Protein AF-A0A1G1E0K8-F1 (afdb_monomer)

pLDDT: mean 92.94, std 9.47, range [33.28, 98.5]

Secondary structure (DSSP, 8-state):
--HHHHHHHHHHHHHHHHHHHHHHHHHHHHHHHHHS--SSS-HHHHHHHHHHHHHHHTT-SB-TTS-BSS-HHHHHHHHHHHHHS-GGGHHHHHHHHHHHHH---

Foldseek 3Di:
DDPVVVVVVVVVVVVVVLVVVLLVVLLCLLLCLLAVVPDPDCSLVVSLVVSCVSCVVSVQQAAPVRHGLD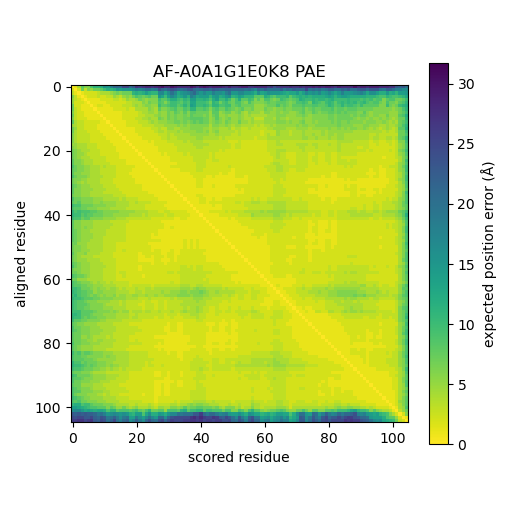DPVRSSVLSVCSNPDDPVCSVVSSVVSSCSSVPHD

Mean predicted aligned error: 4.07 Å

Sequence (105 aa):
MGRTLKNILLLRQAAERRIERIIVEMRHLLYFIIKDHPFADGNKRIGSFLFIYFLDKNNYLYKESGEKKINDNALTALALLIAVSDPKEKDKLIKIITNLLSVSA

Solvent-accessible surface area (backbone atoms only — not comparable to full-atom values): 5902 Å² total; per-residue (Å²): 132,58,73,66,62,53,51,52,52,51,52,52,52,52,49,53,55,50,52,54,49,52,53,58,51,44,33,48,49,34,47,45,33,32,57,68,46,84,44,101,66,56,24,52,60,53,19,54,48,51,39,53,51,52,28,49,78,63,74,57,35,50,44,97,88,67,45,61,52,66,52,73,67,59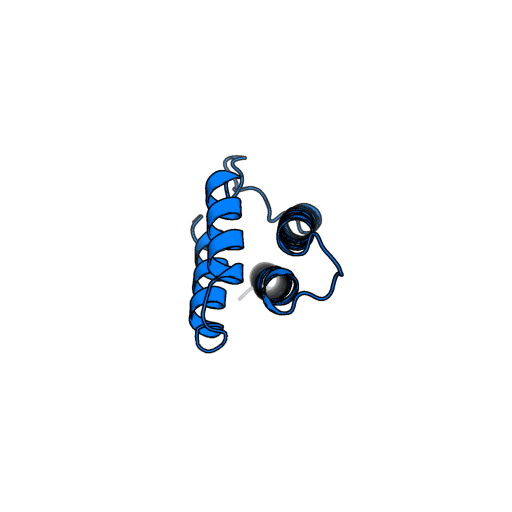,52,52,52,49,44,52,49,52,54,72,50,62,77,89,45,45,68,61,50,43,48,51,52,44,48,52,68,61,71,77,126

Structure (mmCIF, N/CA/C/O backbone):
data_AF-A0A1G1E0K8-F1
#
_entry.id   AF-A0A1G1E0K8-F1
#
loop_
_atom_site.group_PDB
_atom_site.id
_atom_site.type_symbol
_atom_site.label_atom_id
_atom_site.label_alt_id
_atom_site.label_comp_id
_atom_site.label_asym_id
_atom_site.label_entity_id
_atom_site.label_seq_id
_atom_site.pdbx_PDB_ins_code
_atom_site.Cartn_x
_atom_site.Cartn_y
_atom_site.Cartn_z
_atom_site.occupancy
_atom_site.B_iso_or_equiv
_atom_site.auth_seq_id
_atom_site.auth_comp_id
_atom_site.auth_asym_id
_atom_site.auth_atom_id
_atom_site.pdbx_PDB_model_num
ATOM 1 N N . MET A 1 1 ? -5.603 2.794 39.679 1.00 66.56 1 MET A N 1
ATOM 2 C CA . MET A 1 1 ? -6.230 2.745 38.336 1.00 66.56 1 MET A CA 1
ATOM 3 C C . MET A 1 1 ? -7.176 1.545 38.299 1.00 66.56 1 MET A C 1
ATOM 5 O O . MET A 1 1 ? -6.718 0.439 38.556 1.00 66.56 1 MET A O 1
ATOM 9 N N . GLY A 1 2 ? -8.487 1.741 38.115 1.00 87.00 2 GLY A N 1
ATOM 10 C CA . GLY A 1 2 ? -9.471 0.644 38.175 1.00 87.00 2 GLY A CA 1
ATOM 11 C C . GLY A 1 2 ? -9.298 -0.389 37.050 1.00 87.00 2 GLY A C 1
ATOM 12 O O . GLY A 1 2 ? -8.780 -0.053 35.984 1.00 87.00 2 GLY A O 1
ATOM 13 N N . ARG A 1 3 ? -9.751 -1.638 37.264 1.00 86.31 3 ARG A N 1
ATOM 14 C CA . ARG A 1 3 ? -9.661 -2.735 36.268 1.00 86.31 3 ARG A CA 1
ATOM 15 C C . ARG A 1 3 ? -10.248 -2.339 34.902 1.00 86.31 3 ARG A C 1
ATOM 17 O O . ARG A 1 3 ? -9.661 -2.660 33.876 1.00 86.31 3 ARG A O 1
ATOM 24 N N . THR A 1 4 ? -11.335 -1.567 34.888 1.00 90.38 4 THR A N 1
ATOM 25 C CA . THR A 1 4 ? -11.994 -1.072 33.667 1.00 90.38 4 THR A CA 1
ATOM 26 C C . THR A 1 4 ? -11.097 -0.157 32.829 1.00 90.38 4 THR A C 1
ATOM 28 O O . THR A 1 4 ? -10.963 -0.370 31.628 1.00 90.38 4 THR A O 1
ATOM 31 N N . LEU A 1 5 ? -10.414 0.812 33.452 1.00 91.62 5 LEU A N 1
ATOM 32 C CA . LEU A 1 5 ? -9.494 1.719 32.747 1.00 91.62 5 LEU A CA 1
ATOM 33 C C . LEU A 1 5 ? -8.304 0.962 32.146 1.00 91.62 5 LEU A C 1
ATOM 35 O O . LEU A 1 5 ? -7.876 1.261 31.033 1.00 91.62 5 LEU A O 1
ATOM 39 N N . LYS A 1 6 ? -7.800 -0.057 32.856 1.00 91.12 6 LYS A N 1
ATOM 40 C CA . LYS A 1 6 ? -6.718 -0.916 32.358 1.00 91.12 6 LYS A CA 1
ATOM 41 C C . LYS A 1 6 ? -7.156 -1.717 31.125 1.00 91.12 6 LYS A C 1
ATOM 43 O O . LYS A 1 6 ? -6.395 -1.797 30.165 1.00 91.12 6 LYS A O 1
ATOM 48 N N . ASN A 1 7 ? -8.380 -2.250 31.122 1.00 91.94 7 ASN A N 1
ATOM 49 C CA . ASN A 1 7 ? -8.930 -2.993 29.983 1.00 91.94 7 ASN A CA 1
ATOM 50 C C . ASN A 1 7 ? -9.129 -2.103 28.748 1.00 91.94 7 ASN A C 1
ATOM 52 O O . ASN A 1 7 ? -8.753 -2.501 27.649 1.00 91.94 7 ASN A O 1
ATOM 56 N N . ILE A 1 8 ? -9.650 -0.885 28.927 1.00 92.94 8 ILE A N 1
ATOM 57 C CA . ILE A 1 8 ? -9.821 0.081 27.829 1.00 92.94 8 ILE A CA 1
ATOM 58 C C . ILE A 1 8 ? -8.464 0.449 27.212 1.00 92.94 8 ILE A C 1
ATOM 60 O O . ILE A 1 8 ? -8.316 0.434 25.991 1.00 92.94 8 ILE A O 1
ATOM 64 N N . LEU A 1 9 ? -7.449 0.712 28.043 1.00 92.94 9 LEU A N 1
ATOM 65 C CA . LEU A 1 9 ? -6.100 1.028 27.566 1.00 92.94 9 LEU A CA 1
ATOM 66 C C . LEU A 1 9 ? -5.471 -0.140 26.787 1.00 92.94 9 LEU A C 1
ATOM 68 O O . LEU A 1 9 ? -4.874 0.072 25.734 1.00 92.94 9 LEU A O 1
ATOM 72 N N . LEU A 1 10 ? -5.627 -1.372 27.281 1.00 93.25 10 LEU A N 1
ATOM 73 C CA . LEU A 1 10 ? -5.136 -2.582 26.615 1.00 93.25 10 LEU A CA 1
ATOM 74 C C . LEU A 1 10 ? -5.780 -2.790 25.240 1.00 93.25 10 LEU A C 1
ATOM 76 O O . LEU A 1 10 ? -5.070 -3.085 24.278 1.00 93.25 10 LEU A O 1
ATOM 80 N N . LEU A 1 11 ? -7.101 -2.615 25.141 1.00 92.00 11 LEU A N 1
ATOM 81 C CA . LEU A 1 11 ? -7.832 -2.729 23.877 1.00 92.00 11 LEU A CA 1
ATOM 82 C C . LEU A 1 11 ? -7.380 -1.668 22.871 1.00 92.00 11 LEU A C 1
ATOM 84 O O . LEU A 1 11 ? -7.106 -2.002 21.719 1.00 92.00 11 LEU A O 1
ATOM 88 N N . ARG A 1 12 ? -7.215 -0.417 23.316 1.00 91.50 12 ARG A N 1
ATOM 89 C CA . ARG A 1 12 ? -6.708 0.666 22.467 1.00 91.50 12 ARG A CA 1
ATOM 90 C C . ARG A 1 12 ? -5.307 0.363 21.928 1.00 91.50 12 ARG A C 1
ATOM 92 O O . ARG A 1 12 ? -5.095 0.425 20.722 1.00 91.50 12 ARG A O 1
ATOM 99 N N . GLN A 1 13 ? -4.377 -0.051 22.790 1.00 92.81 13 GLN A N 1
ATOM 100 C CA . GLN A 1 13 ? -3.027 -0.428 22.354 1.00 92.81 13 GLN A CA 1
ATOM 101 C C . GLN A 1 13 ? -3.030 -1.628 21.398 1.00 92.81 13 GLN A C 1
ATOM 103 O O . GLN A 1 13 ? -2.201 -1.716 20.495 1.00 92.81 13 GLN A O 1
ATOM 108 N N . ALA A 1 14 ? -3.931 -2.594 21.598 1.00 92.44 14 ALA A N 1
ATOM 109 C CA . ALA A 1 14 ? -4.062 -3.731 20.693 1.00 92.44 14 ALA A CA 1
ATOM 110 C C . ALA A 1 14 ? -4.556 -3.298 19.302 1.00 92.44 14 ALA A C 1
ATOM 112 O O . ALA A 1 14 ? -4.046 -3.810 18.303 1.00 92.44 14 ALA A O 1
ATOM 113 N N . ALA A 1 15 ? -5.488 -2.343 19.241 1.00 89.69 15 ALA A N 1
ATOM 114 C CA . ALA A 1 15 ? -5.968 -1.758 17.993 1.00 89.69 15 ALA A CA 1
ATOM 115 C C . ALA A 1 15 ? -4.863 -0.971 17.267 1.00 89.69 15 ALA A C 1
ATOM 117 O O . ALA A 1 15 ? -4.623 -1.217 16.087 1.00 89.69 15 ALA A O 1
ATOM 118 N N . GLU A 1 16 ? -4.124 -0.113 17.976 1.00 90.31 16 GLU A N 1
ATOM 119 C CA . GLU A 1 16 ? -2.991 0.648 17.420 1.00 90.31 16 GLU A CA 1
ATOM 120 C C . GLU A 1 16 ? -1.930 -0.298 16.824 1.00 90.31 16 GLU A C 1
ATOM 122 O O . GLU A 1 16 ? -1.587 -0.193 15.646 1.00 90.31 16 GLU A O 1
ATOM 127 N N . ARG A 1 17 ? -1.527 -1.339 17.567 1.00 93.06 17 ARG A N 1
ATOM 128 C CA . ARG A 1 17 ? -0.604 -2.379 17.067 1.00 93.06 17 ARG A CA 1
ATOM 129 C C . ARG A 1 17 ? -1.147 -3.166 15.875 1.00 93.06 17 ARG A C 1
ATOM 131 O O . ARG A 1 17 ? -0.380 -3.714 15.081 1.00 93.06 17 ARG A O 1
ATOM 138 N N . ARG A 1 18 ? -2.468 -3.335 15.767 1.00 92.19 18 ARG A N 1
ATOM 139 C CA . ARG A 1 18 ? -3.078 -4.001 14.607 1.00 92.19 18 ARG A CA 1
ATOM 140 C C . ARG A 1 18 ? -2.962 -3.115 13.370 1.00 92.19 18 ARG A C 1
ATOM 142 O O . ARG A 1 18 ? -2.557 -3.625 12.330 1.00 92.19 18 ARG A O 1
ATOM 149 N N . ILE A 1 19 ? -3.255 -1.823 13.502 1.00 90.75 19 ILE A N 1
ATOM 150 C CA . ILE A 1 19 ? -3.143 -0.840 12.418 1.00 90.75 19 ILE A CA 1
ATOM 151 C C . ILE A 1 19 ? -1.695 -0.730 11.932 1.00 90.75 19 ILE A C 1
ATOM 153 O O . ILE A 1 19 ? -1.447 -0.819 10.731 1.00 90.75 19 ILE A O 1
ATOM 157 N N . GLU A 1 20 ? -0.727 -0.624 12.844 1.00 91.88 20 GLU A N 1
ATOM 158 C CA . GLU A 1 20 ? 0.698 -0.582 12.488 1.00 91.88 20 GLU A CA 1
ATOM 159 C C . GLU A 1 20 ? 1.120 -1.804 11.665 1.00 91.88 20 GLU A C 1
ATOM 161 O O . GLU A 1 20 ? 1.791 -1.662 10.642 1.00 91.88 20 GLU A O 1
ATOM 166 N N . ARG A 1 21 ? 0.676 -3.005 12.060 1.00 93.06 21 ARG A N 1
ATOM 167 C CA . ARG A 1 21 ? 0.954 -4.237 11.306 1.00 93.06 21 ARG A CA 1
ATOM 168 C C . ARG A 1 21 ? 0.355 -4.212 9.903 1.00 93.06 21 ARG A C 1
ATOM 170 O O . ARG A 1 21 ? 1.079 -4.491 8.953 1.00 93.06 21 ARG A O 1
ATOM 177 N N . ILE A 1 22 ? -0.909 -3.805 9.768 1.00 93.38 22 ILE A N 1
ATOM 178 C CA . ILE A 1 22 ? -1.582 -3.667 8.465 1.00 93.38 22 ILE A CA 1
ATOM 179 C C . ILE A 1 22 ? -0.778 -2.735 7.551 1.00 93.38 22 ILE A C 1
ATOM 181 O O . ILE A 1 22 ? -0.514 -3.079 6.400 1.00 93.38 22 ILE A O 1
ATOM 185 N N . ILE A 1 23 ? -0.339 -1.585 8.074 1.00 93.50 23 ILE A N 1
ATOM 186 C CA . ILE A 1 23 ? 0.456 -0.603 7.325 1.00 93.50 23 ILE A CA 1
ATOM 187 C C . ILE A 1 23 ? 1.799 -1.182 6.878 1.00 93.50 23 ILE A C 1
ATOM 189 O O . ILE A 1 23 ? 2.201 -0.989 5.727 1.00 93.50 23 ILE A O 1
ATOM 193 N N . VAL A 1 24 ? 2.487 -1.903 7.765 1.00 94.88 24 VAL A N 1
ATOM 194 C CA . VAL A 1 24 ? 3.765 -2.553 7.456 1.00 94.88 24 VAL A CA 1
ATOM 195 C C . VAL A 1 24 ? 3.607 -3.617 6.374 1.00 94.88 24 VAL A C 1
ATOM 197 O O . VAL A 1 24 ? 4.439 -3.673 5.470 1.00 94.88 24 VAL A O 1
ATOM 200 N N . GLU A 1 25 ? 2.569 -4.443 6.434 1.00 95.69 25 GLU A N 1
ATOM 201 C CA . GLU A 1 25 ? 2.334 -5.508 5.456 1.00 95.69 25 GLU A CA 1
ATOM 202 C C . GLU A 1 25 ? 2.001 -4.922 4.078 1.00 95.69 25 GLU A C 1
ATOM 204 O O . GLU A 1 25 ? 2.657 -5.246 3.086 1.00 95.69 25 GLU A O 1
ATOM 209 N N . MET A 1 26 ? 1.056 -3.981 4.007 1.00 95.00 26 MET A N 1
ATOM 210 C CA . MET A 1 26 ? 0.581 -3.459 2.724 1.00 95.00 26 MET A CA 1
ATOM 211 C C . MET A 1 26 ? 1.616 -2.620 1.968 1.00 95.00 26 MET A C 1
ATOM 213 O O . MET A 1 26 ? 1.670 -2.674 0.739 1.00 95.00 26 MET A O 1
ATOM 217 N N . ARG A 1 27 ? 2.453 -1.846 2.674 1.00 95.62 27 ARG A N 1
ATOM 218 C CA . ARG A 1 27 ? 3.457 -0.995 2.015 1.00 95.62 27 ARG A CA 1
ATOM 219 C C . ARG A 1 27 ? 4.535 -1.829 1.329 1.00 95.62 27 ARG A C 1
ATOM 221 O O . ARG A 1 27 ? 4.955 -1.496 0.225 1.00 95.62 27 ARG A O 1
ATOM 228 N N . HIS A 1 28 ? 4.946 -2.926 1.966 1.00 96.81 28 HIS A N 1
ATOM 229 C CA . HIS A 1 28 ? 5.909 -3.860 1.396 1.00 96.81 28 HIS A CA 1
ATOM 230 C C . HIS A 1 28 ? 5.271 -4.693 0.288 1.00 96.81 28 HIS A C 1
ATOM 232 O O . HIS A 1 28 ? 5.890 -4.856 -0.757 1.00 96.81 28 HIS A O 1
ATOM 238 N N . LEU A 1 29 ? 4.025 -5.144 0.475 1.00 97.19 29 LEU A N 1
ATOM 239 C CA . LEU A 1 29 ? 3.259 -5.844 -0.557 1.00 97.19 29 LEU A CA 1
ATOM 240 C C . LEU A 1 29 ? 3.217 -5.038 -1.862 1.00 97.19 29 LEU A C 1
ATOM 242 O O . LEU A 1 29 ? 3.590 -5.550 -2.916 1.00 97.19 29 LEU A O 1
ATOM 246 N N . LEU A 1 30 ? 2.809 -3.766 -1.788 1.00 97.94 30 LEU A N 1
ATOM 247 C CA . LEU A 1 30 ? 2.726 -2.896 -2.959 1.00 97.94 30 LEU A CA 1
ATOM 248 C C . LEU A 1 30 ? 4.101 -2.664 -3.595 1.00 97.94 30 LEU A C 1
ATOM 250 O O . LEU A 1 30 ? 4.237 -2.783 -4.811 1.00 97.94 30 LEU A O 1
ATOM 254 N N . TYR A 1 31 ? 5.115 -2.348 -2.783 1.00 98.44 31 TYR A N 1
ATOM 255 C CA . TYR A 1 31 ? 6.462 -2.083 -3.283 1.00 98.44 31 TYR A CA 1
ATOM 256 C C . TYR A 1 31 ? 7.049 -3.300 -4.005 1.00 98.44 31 TYR A C 1
ATOM 258 O O . TYR A 1 31 ? 7.441 -3.183 -5.163 1.00 98.44 31 TYR A O 1
ATOM 266 N N . PHE A 1 32 ? 7.076 -4.466 -3.356 1.00 98.38 32 PHE A N 1
ATOM 267 C CA . PHE A 1 32 ? 7.767 -5.643 -3.885 1.00 98.38 32 PHE A CA 1
ATOM 268 C C . PHE A 1 32 ? 7.059 -6.244 -5.096 1.00 98.38 32 PHE A C 1
ATOM 270 O O . PHE A 1 32 ? 7.723 -6.585 -6.069 1.00 98.38 32 PHE A O 1
ATOM 277 N N . ILE A 1 33 ? 5.721 -6.298 -5.115 1.00 98.50 33 ILE A N 1
ATOM 278 C CA . ILE A 1 33 ? 5.009 -6.792 -6.304 1.00 98.50 33 ILE A CA 1
ATOM 279 C C . ILE A 1 33 ? 5.308 -5.912 -7.517 1.00 98.50 33 ILE A C 1
ATOM 281 O O . ILE A 1 33 ? 5.499 -6.415 -8.621 1.00 98.50 33 ILE A O 1
ATOM 285 N N . ILE A 1 34 ? 5.339 -4.593 -7.338 1.00 98.50 34 ILE A N 1
ATOM 286 C CA . ILE A 1 34 ? 5.580 -3.694 -8.462 1.00 98.50 34 ILE A CA 1
ATOM 287 C C . ILE A 1 34 ? 7.052 -3.705 -8.867 1.00 98.50 34 ILE A C 1
ATOM 289 O O . ILE A 1 34 ? 7.321 -3.720 -10.068 1.00 98.50 34 ILE A O 1
ATOM 293 N N . LYS A 1 35 ? 7.978 -3.674 -7.901 1.00 98.31 35 LYS A N 1
ATOM 294 C CA . LYS A 1 35 ? 9.403 -3.469 -8.164 1.00 98.31 35 LYS A CA 1
ATOM 295 C C . LYS A 1 35 ? 10.150 -4.734 -8.564 1.00 98.31 35 LYS A C 1
ATOM 297 O O . LYS A 1 35 ? 10.976 -4.674 -9.470 1.00 98.31 35 LYS A O 1
ATOM 302 N N . ASP A 1 36 ? 9.847 -5.854 -7.919 1.00 97.81 36 ASP A N 1
ATOM 303 C CA . ASP A 1 36 ? 10.594 -7.102 -8.110 1.00 97.81 36 ASP A CA 1
ATOM 304 C C . ASP A 1 36 ? 10.008 -7.955 -9.241 1.00 97.81 36 ASP A C 1
ATOM 306 O O . ASP A 1 36 ? 10.562 -8.989 -9.597 1.00 97.81 36 ASP A O 1
ATOM 310 N N . HIS A 1 37 ? 8.894 -7.505 -9.827 1.00 97.38 37 HIS A N 1
ATOM 311 C CA . HIS A 1 37 ? 8.244 -8.121 -10.979 1.00 97.38 37 HIS A CA 1
ATOM 312 C C . HIS A 1 37 ? 8.036 -9.651 -10.859 1.00 97.38 37 HIS A C 1
ATOM 314 O O . HIS A 1 37 ? 8.427 -10.386 -11.766 1.00 97.38 37 HIS A O 1
ATOM 320 N N . PRO A 1 38 ? 7.402 -10.166 -9.784 1.00 98.00 38 PRO A N 1
ATOM 321 C CA . PRO A 1 38 ? 7.254 -11.609 -9.570 1.00 98.00 38 PRO A CA 1
ATOM 322 C C . PRO A 1 38 ? 6.336 -12.306 -10.590 1.00 98.00 38 PRO A C 1
ATOM 324 O O . PRO A 1 38 ? 6.330 -13.532 -10.672 1.00 98.00 38 PRO A O 1
ATOM 327 N N . PHE A 1 39 ? 5.546 -11.551 -11.357 1.00 97.94 39 PHE A N 1
ATOM 328 C CA . PHE A 1 39 ? 4.680 -12.072 -12.415 1.00 97.94 39 PHE A CA 1
ATOM 329 C C . PHE A 1 39 ? 5.244 -11.748 -13.803 1.00 97.94 39 PHE A C 1
ATOM 331 O O . PHE A 1 39 ? 5.854 -10.696 -13.998 1.00 97.94 39 PHE A O 1
ATOM 338 N N . ALA A 1 40 ? 4.965 -12.611 -14.788 1.00 97.62 4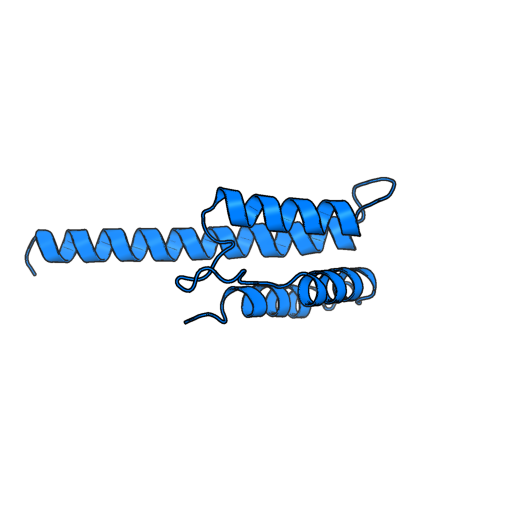0 ALA A N 1
ATOM 339 C CA . ALA A 1 40 ? 5.413 -12.432 -16.174 1.00 97.62 40 ALA A CA 1
ATOM 340 C C . ALA A 1 40 ? 4.938 -11.105 -16.802 1.00 97.62 40 ALA A C 1
ATOM 342 O O . ALA A 1 40 ? 5.685 -10.460 -17.531 1.00 97.62 40 ALA A O 1
ATOM 343 N N . ASP A 1 41 ? 3.712 -10.674 -16.488 1.00 96.81 41 ASP A N 1
ATOM 344 C CA . ASP A 1 41 ? 3.187 -9.342 -16.802 1.00 96.81 41 ASP A CA 1
ATOM 345 C C . ASP A 1 41 ? 2.161 -8.925 -15.732 1.00 96.81 41 ASP A C 1
ATOM 347 O O . ASP A 1 41 ? 1.704 -9.720 -14.912 1.00 96.81 41 ASP A O 1
ATOM 351 N N . GLY A 1 42 ? 1.789 -7.647 -15.721 1.00 97.62 42 GLY A N 1
ATOM 352 C CA . GLY A 1 42 ? 0.681 -7.143 -14.925 1.00 97.62 42 GLY A CA 1
ATOM 353 C C . GLY A 1 42 ? 1.057 -6.730 -13.509 1.00 97.62 42 GLY A C 1
ATOM 354 O O . GLY A 1 42 ? 0.177 -6.273 -12.793 1.00 97.62 42 GLY A O 1
ATOM 355 N N . ASN A 1 43 ? 2.336 -6.778 -13.127 1.00 98.50 43 ASN A N 1
ATOM 356 C CA . ASN A 1 43 ? 2.838 -6.449 -11.783 1.00 98.50 43 ASN A CA 1
ATOM 357 C C . ASN A 1 43 ? 2.240 -5.164 -11.177 1.00 98.50 43 ASN A C 1
ATOM 359 O O . ASN A 1 43 ? 1.769 -5.175 -10.046 1.00 98.50 43 ASN A O 1
ATOM 363 N N . LYS A 1 44 ? 2.153 -4.074 -11.953 1.00 98.00 44 LYS A N 1
ATOM 364 C CA . LYS A 1 44 ? 1.507 -2.820 -11.514 1.00 98.00 44 LYS A CA 1
ATOM 365 C C . LYS A 1 44 ? 0.024 -3.012 -11.170 1.00 98.00 44 LYS A C 1
ATOM 367 O O . LYS A 1 44 ? -0.417 -2.607 -10.104 1.00 98.00 44 LYS A O 1
ATOM 372 N N . ARG A 1 45 ? -0.732 -3.669 -12.057 1.00 97.94 45 ARG A N 1
ATOM 373 C CA . ARG A 1 45 ? -2.172 -3.938 -11.892 1.00 97.94 45 ARG A CA 1
ATOM 374 C C . ARG A 1 45 ? -2.425 -4.886 -10.718 1.00 97.94 45 ARG A C 1
ATOM 376 O O . ARG A 1 45 ? -3.265 -4.595 -9.876 1.00 97.94 45 ARG A O 1
ATOM 383 N N . ILE A 1 46 ? -1.667 -5.981 -10.647 1.00 98.31 46 ILE A N 1
ATOM 384 C CA . ILE A 1 46 ? -1.769 -6.993 -9.589 1.00 98.31 46 ILE A CA 1
ATOM 385 C C . ILE A 1 46 ? -1.406 -6.382 -8.231 1.00 98.31 46 ILE A C 1
ATOM 387 O O . ILE A 1 46 ? -2.156 -6.545 -7.274 1.00 98.31 46 ILE A O 1
ATOM 391 N N . GLY A 1 47 ? -0.311 -5.619 -8.154 1.00 98.06 47 GLY A N 1
ATOM 392 C CA . GLY A 1 47 ? 0.115 -4.933 -6.933 1.00 98.06 47 GLY A CA 1
ATOM 393 C C . GLY A 1 47 ? -0.920 -3.925 -6.437 1.00 98.06 47 GLY A C 1
ATOM 394 O O . GLY A 1 47 ? -1.307 -3.972 -5.272 1.00 98.06 47 GLY A O 1
ATOM 395 N N . SER A 1 48 ? -1.434 -3.066 -7.323 1.00 97.81 48 SER A N 1
ATOM 396 C CA . SER A 1 48 ? -2.492 -2.105 -6.982 1.00 97.81 48 SER A CA 1
ATOM 397 C C . SER A 1 48 ? -3.790 -2.787 -6.540 1.00 97.81 48 SER A C 1
ATOM 399 O O . SER A 1 48 ? -4.396 -2.359 -5.558 1.00 97.81 48 SER A O 1
ATOM 401 N N . PHE A 1 49 ? -4.208 -3.858 -7.221 1.00 97.69 49 PHE A N 1
ATOM 402 C CA . PHE A 1 49 ? -5.402 -4.618 -6.848 1.00 97.69 49 PHE A CA 1
ATOM 403 C C . PHE A 1 49 ? -5.250 -5.269 -5.470 1.00 97.69 49 PHE A C 1
ATOM 405 O O . PHE A 1 49 ? -6.100 -5.076 -4.603 1.00 97.69 49 PHE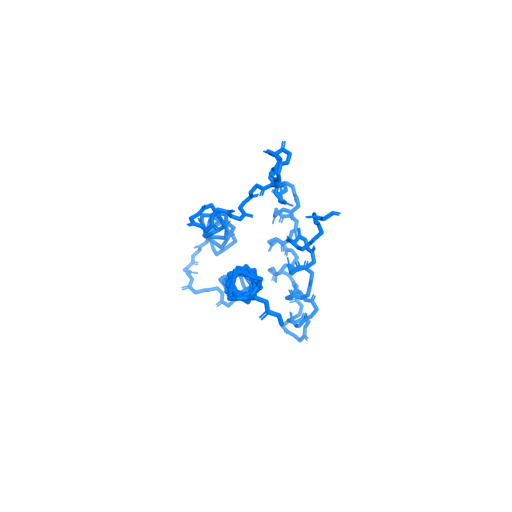 A O 1
ATOM 412 N N . LEU A 1 50 ? -4.151 -5.996 -5.245 1.00 97.75 50 LEU A N 1
ATOM 413 C CA . LEU A 1 50 ? -3.889 -6.669 -3.973 1.00 97.75 50 LEU A CA 1
ATOM 414 C C . LEU A 1 50 ? -3.754 -5.677 -2.821 1.00 97.75 50 LEU A C 1
ATOM 416 O O . LEU A 1 50 ? -4.220 -5.961 -1.723 1.00 97.75 50 LEU A O 1
ATOM 420 N N . PHE A 1 51 ? -3.183 -4.501 -3.070 1.00 96.94 51 PHE A N 1
ATOM 421 C CA . PHE A 1 51 ? -3.097 -3.431 -2.085 1.00 96.94 51 PHE A CA 1
ATOM 422 C C . PHE A 1 51 ? -4.480 -2.923 -1.644 1.00 96.94 51 PHE A C 1
ATOM 424 O O . PHE A 1 51 ? -4.753 -2.865 -0.445 1.00 96.94 51 PHE A O 1
ATOM 431 N N . ILE A 1 52 ? -5.385 -2.627 -2.586 1.00 96.38 52 ILE A N 1
ATOM 432 C CA . ILE A 1 52 ? -6.764 -2.212 -2.268 1.00 96.38 52 ILE A CA 1
ATOM 433 C C . ILE A 1 52 ? -7.545 -3.340 -1.591 1.00 96.38 52 ILE A C 1
ATOM 435 O O . ILE A 1 52 ? -8.215 -3.109 -0.586 1.00 96.38 52 ILE A O 1
ATOM 439 N N . TYR A 1 53 ? -7.427 -4.565 -2.100 1.00 97.06 53 TYR A N 1
ATOM 440 C CA . TYR A 1 53 ? -8.080 -5.734 -1.517 1.00 97.06 53 TYR A CA 1
ATOM 441 C C . TYR A 1 53 ? -7.614 -5.989 -0.076 1.00 97.06 53 TYR A C 1
ATOM 443 O O . TYR A 1 53 ? -8.429 -6.241 0.809 1.00 97.06 53 TYR A O 1
ATOM 451 N N . PHE A 1 54 ? -6.310 -5.879 0.189 1.00 96.25 54 PHE A N 1
ATOM 452 C CA . PHE A 1 54 ? -5.741 -6.053 1.523 1.00 96.25 54 PHE A CA 1
ATOM 453 C C . PHE A 1 54 ? -6.246 -4.990 2.506 1.00 96.25 54 PHE A C 1
ATOM 455 O O . PHE A 1 54 ? -6.585 -5.313 3.645 1.00 96.25 54 PHE A O 1
ATOM 462 N N . LEU A 1 55 ? -6.325 -3.733 2.064 1.00 95.12 55 LEU A N 1
ATOM 463 C CA . LEU A 1 55 ? -6.892 -2.629 2.836 1.00 95.12 55 LEU A CA 1
ATOM 464 C C . LEU A 1 55 ? -8.360 -2.870 3.199 1.00 95.12 55 LEU A C 1
ATOM 466 O O . LEU A 1 55 ? -8.746 -2.695 4.355 1.00 95.12 55 LEU A O 1
ATOM 470 N N . ASP A 1 56 ? -9.163 -3.291 2.223 1.00 95.75 56 ASP A N 1
ATOM 471 C CA . ASP A 1 56 ? -10.589 -3.570 2.394 1.00 95.75 56 ASP A CA 1
ATOM 472 C C . ASP A 1 56 ? -10.822 -4.728 3.373 1.00 95.75 56 ASP A C 1
ATOM 474 O O . ASP A 1 56 ? -11.539 -4.584 4.361 1.00 95.75 56 ASP A O 1
ATOM 478 N N . LYS A 1 57 ? -10.098 -5.844 3.200 1.00 96.81 57 LYS A N 1
ATOM 479 C CA . LYS A 1 57 ? -10.173 -7.007 4.103 1.00 96.81 57 LYS A CA 1
ATOM 480 C C . LYS A 1 57 ? -9.752 -6.720 5.539 1.00 96.81 57 LYS A C 1
ATOM 482 O O . LYS A 1 57 ? -10.110 -7.480 6.436 1.00 96.81 57 LYS A O 1
ATOM 487 N N . ASN A 1 58 ? -9.011 -5.641 5.763 1.00 94.56 58 ASN A N 1
ATOM 488 C CA . ASN A 1 58 ? -8.597 -5.200 7.087 1.00 94.56 58 ASN A CA 1
ATOM 489 C C . ASN A 1 58 ? -9.420 -4.019 7.625 1.00 94.56 58 ASN A C 1
ATOM 491 O O . ASN A 1 58 ? -9.028 -3.441 8.638 1.00 94.56 58 ASN A O 1
ATOM 495 N N . ASN A 1 59 ? -10.540 -3.659 6.983 1.00 93.31 59 ASN A N 1
ATOM 496 C CA . ASN A 1 59 ? -11.367 -2.498 7.337 1.00 93.31 59 ASN A CA 1
ATOM 497 C C . ASN A 1 59 ? -10.553 -1.193 7.434 1.00 93.31 59 ASN A C 1
ATOM 499 O O . ASN A 1 59 ? -10.821 -0.342 8.278 1.00 93.31 59 ASN A O 1
ATOM 503 N N . TYR A 1 60 ? -9.527 -1.049 6.589 1.00 93.50 60 TYR A N 1
ATOM 504 C CA . TYR A 1 60 ? -8.611 0.095 6.594 1.00 93.50 60 TYR A CA 1
ATOM 505 C C . TYR A 1 60 ? -8.655 0.897 5.285 1.00 93.50 60 TYR A C 1
ATOM 507 O O . TYR A 1 60 ? -7.955 1.895 5.156 1.00 93.50 60 TYR A O 1
ATOM 515 N N . LEU A 1 61 ? -9.472 0.496 4.303 1.00 94.25 61 LEU A N 1
ATOM 516 C CA . LEU A 1 61 ? -9.590 1.199 3.019 1.00 94.25 61 LEU A CA 1
ATOM 517 C C . LEU A 1 61 ? -10.242 2.584 3.145 1.00 94.25 61 LEU A C 1
ATOM 519 O O . LEU A 1 61 ? -9.861 3.510 2.426 1.00 94.25 61 LEU A O 1
ATOM 523 N N . TYR A 1 62 ? -11.207 2.727 4.048 1.00 93.31 62 TYR A N 1
ATOM 524 C CA . TYR A 1 62 ? -12.019 3.932 4.185 1.00 93.31 62 TYR A CA 1
ATOM 525 C C . TYR A 1 62 ? -11.633 4.739 5.429 1.00 93.31 62 TYR A C 1
ATOM 527 O O . TYR A 1 62 ? -11.164 4.199 6.433 1.00 93.31 62 TYR A O 1
ATOM 535 N N . LYS A 1 63 ? -11.801 6.057 5.344 1.00 90.94 63 LYS A N 1
ATOM 536 C CA . LYS A 1 63 ? -11.805 6.970 6.491 1.00 90.94 63 LYS A CA 1
ATOM 537 C C . LYS A 1 63 ? -13.144 6.867 7.223 1.00 90.94 63 LYS A C 1
ATOM 539 O O . LYS A 1 63 ? -14.119 6.365 6.669 1.00 90.94 63 LYS A O 1
ATOM 544 N N . GLU A 1 64 ? -13.221 7.443 8.420 1.00 89.06 64 GLU A N 1
ATOM 545 C CA . GLU A 1 64 ? -14.493 7.588 9.147 1.00 89.06 64 GLU A CA 1
ATOM 546 C C . GLU A 1 64 ? -15.538 8.388 8.352 1.00 89.06 64 GLU A C 1
ATOM 548 O O . GLU A 1 64 ? -16.729 8.119 8.461 1.00 89.06 64 GLU A O 1
ATOM 553 N N . SER A 1 65 ? -15.100 9.308 7.482 1.00 91.19 65 SER A N 1
ATOM 554 C CA . SER A 1 65 ? -15.976 10.053 6.568 1.00 91.19 65 SER A CA 1
ATOM 555 C C . SER A 1 65 ? -16.585 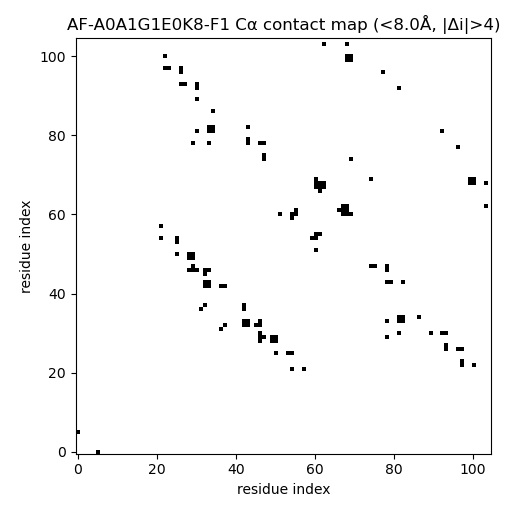9.207 5.439 1.00 91.19 65 SER A C 1
ATOM 557 O O . SER A 1 65 ? -17.417 9.710 4.690 1.00 91.19 65 SER A O 1
ATOM 559 N N . GLY A 1 66 ? -16.159 7.951 5.270 1.00 90.94 66 GLY A N 1
ATOM 560 C CA . GLY A 1 66 ? -16.566 7.080 4.162 1.00 90.94 66 GLY A CA 1
ATOM 561 C C . GLY A 1 66 ? -15.759 7.271 2.873 1.00 90.94 66 GLY A C 1
ATOM 562 O O . GLY A 1 66 ? -15.931 6.516 1.918 1.00 90.94 66 GLY A O 1
ATOM 563 N N . GLU A 1 67 ? -14.835 8.231 2.826 1.00 91.69 67 GLU A N 1
ATOM 564 C CA . GLU A 1 67 ? -13.919 8.397 1.695 1.00 91.69 67 GLU A CA 1
ATOM 565 C C . GLU A 1 67 ? -12.833 7.314 1.684 1.00 91.69 67 GLU A C 1
ATOM 567 O O . GLU A 1 67 ? -12.316 6.931 2.736 1.00 91.69 67 GLU A O 1
ATOM 572 N N . LYS A 1 68 ? -12.396 6.872 0.496 1.00 92.00 68 LYS A N 1
ATOM 573 C CA . LYS A 1 68 ? -11.188 6.038 0.382 1.00 92.00 68 LYS A CA 1
ATOM 574 C C . LYS A 1 68 ? -9.970 6.809 0.910 1.00 92.00 68 LYS A C 1
ATOM 576 O O . LYS A 1 68 ? -9.774 7.976 0.570 1.00 92.00 68 LYS A O 1
ATOM 581 N N . LYS A 1 69 ? -9.096 6.145 1.675 1.00 91.56 69 LYS A N 1
ATOM 582 C CA . LYS A 1 69 ? -7.814 6.722 2.132 1.00 91.56 69 LYS A CA 1
ATOM 583 C C . LYS A 1 69 ? -6.879 7.081 0.977 1.00 91.56 69 LYS A C 1
ATOM 585 O O . LYS A 1 69 ? -6.092 8.011 1.090 1.00 91.56 69 LYS A O 1
ATOM 590 N N . ILE A 1 70 ? -6.988 6.363 -0.137 1.00 92.06 70 ILE A N 1
ATOM 591 C CA . ILE A 1 70 ? -6.241 6.616 -1.366 1.00 92.06 70 ILE A CA 1
ATOM 592 C C . ILE A 1 70 ? -7.209 6.616 -2.548 1.00 92.06 70 ILE A C 1
ATOM 594 O O . ILE A 1 70 ? -8.004 5.691 -2.713 1.00 92.06 70 ILE A O 1
ATOM 598 N N . ASN A 1 71 ? -7.167 7.673 -3.356 1.00 91.44 71 ASN A N 1
ATOM 599 C CA . ASN A 1 71 ? -7.957 7.745 -4.582 1.00 91.44 71 ASN A CA 1
ATOM 600 C C . ASN A 1 71 ? -7.231 7.061 -5.755 1.00 91.44 71 ASN A C 1
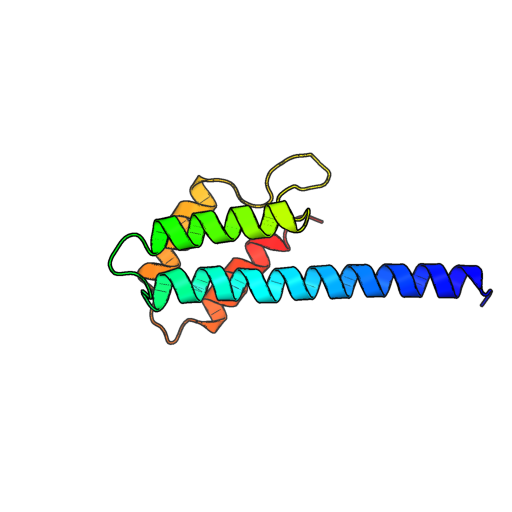ATOM 602 O O . ASN A 1 71 ? -6.022 6.816 -5.710 1.00 91.44 71 ASN A O 1
ATOM 606 N N . ASP A 1 72 ? -7.979 6.775 -6.819 1.00 92.88 72 ASP A N 1
ATOM 607 C CA . ASP A 1 72 ? -7.503 5.962 -7.941 1.00 92.88 72 ASP A CA 1
ATOM 608 C C . ASP A 1 72 ? -6.340 6.636 -8.707 1.00 92.88 72 ASP A C 1
ATOM 610 O O . ASP A 1 72 ? -5.388 5.967 -9.122 1.00 92.88 72 ASP A O 1
ATOM 614 N N . ASN A 1 73 ? -6.350 7.971 -8.816 1.00 94.81 73 ASN A N 1
ATOM 615 C CA . ASN A 1 73 ? -5.273 8.743 -9.447 1.00 94.81 73 ASN A CA 1
ATOM 616 C C . ASN A 1 73 ? -3.974 8.682 -8.629 1.00 94.81 73 ASN A C 1
ATOM 618 O O . ASN A 1 73 ? -2.899 8.457 -9.186 1.00 94.81 73 ASN A O 1
ATOM 622 N N . ALA A 1 74 ? -4.069 8.836 -7.306 1.00 94.25 74 ALA A N 1
ATOM 623 C CA . ALA A 1 74 ? -2.932 8.750 -6.397 1.00 94.25 74 ALA A CA 1
ATOM 624 C C . ALA A 1 74 ? -2.319 7.344 -6.401 1.00 94.25 74 ALA A C 1
ATOM 626 O O . ALA A 1 74 ? -1.097 7.213 -6.462 1.00 94.25 74 ALA A O 1
ATOM 627 N N . LEU A 1 75 ? -3.148 6.293 -6.403 1.00 96.25 75 LEU A N 1
ATOM 628 C CA . LEU A 1 75 ? -2.669 4.913 -6.505 1.00 96.25 75 LEU A CA 1
ATOM 629 C C . LEU A 1 75 ? -1.974 4.648 -7.845 1.00 96.25 75 LEU A C 1
ATOM 631 O O . LEU A 1 75 ? -0.922 4.011 -7.872 1.00 96.25 75 LEU A O 1
ATOM 635 N N . THR A 1 76 ? -2.528 5.162 -8.945 1.00 96.75 76 THR A N 1
ATOM 636 C CA . THR A 1 76 ? -1.927 5.032 -10.280 1.00 96.75 76 THR A CA 1
ATOM 637 C C . THR A 1 76 ? -0.562 5.716 -10.338 1.00 96.75 76 THR A C 1
ATOM 639 O O . THR A 1 76 ? 0.420 5.101 -10.757 1.00 96.75 76 THR A O 1
ATOM 642 N N . ALA A 1 77 ? -0.467 6.959 -9.855 1.00 97.06 77 ALA A N 1
ATOM 643 C CA . ALA A 1 77 ? 0.792 7.696 -9.792 1.00 97.06 77 ALA A CA 1
ATOM 644 C C . ALA A 1 77 ? 1.827 6.988 -8.903 1.00 97.06 77 ALA A C 1
ATOM 646 O O . ALA A 1 77 ? 2.988 6.862 -9.287 1.00 97.06 77 ALA A O 1
ATOM 647 N N . LEU A 1 78 ? 1.404 6.466 -7.748 1.00 96.88 78 LEU A N 1
ATOM 648 C CA . LEU A 1 78 ? 2.262 5.719 -6.830 1.00 96.88 78 LEU A CA 1
ATOM 649 C C . LEU A 1 78 ? 2.794 4.425 -7.462 1.00 96.88 78 LEU A C 1
ATOM 651 O O . LEU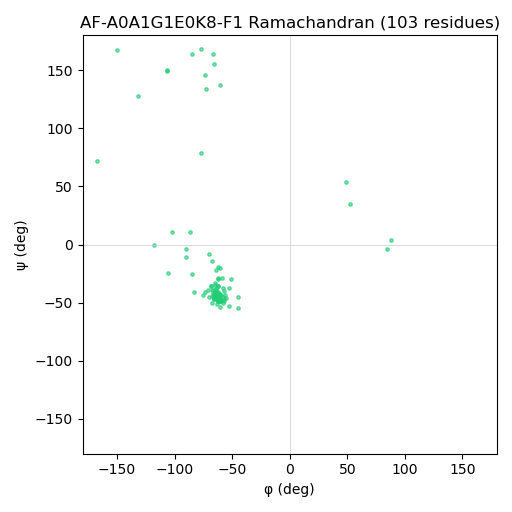 A 1 78 ? 3.980 4.128 -7.345 1.00 96.88 78 LEU A O 1
ATOM 655 N N . ALA A 1 79 ? 1.945 3.676 -8.168 1.00 98.00 79 ALA A N 1
ATOM 656 C CA . ALA A 1 79 ? 2.349 2.454 -8.857 1.00 98.00 79 ALA A CA 1
ATOM 657 C C . ALA A 1 79 ? 3.377 2.726 -9.966 1.00 98.00 79 ALA A C 1
ATOM 659 O O . ALA A 1 79 ? 4.342 1.975 -10.119 1.00 98.00 79 ALA A O 1
ATOM 660 N N . LEU A 1 80 ? 3.200 3.814 -10.723 1.00 98.12 80 LEU A N 1
ATOM 661 C CA . LEU A 1 80 ? 4.174 4.251 -11.723 1.00 98.12 80 LEU A CA 1
ATOM 662 C C . LEU A 1 80 ? 5.486 4.690 -11.071 1.00 98.12 80 LEU A C 1
ATOM 664 O O . LEU A 1 80 ? 6.546 4.255 -11.513 1.00 98.12 80 LEU A O 1
ATOM 668 N N . LEU A 1 81 ? 5.412 5.481 -9.997 1.00 97.75 81 LEU A N 1
ATOM 669 C CA . LEU A 1 81 ? 6.576 5.950 -9.249 1.00 97.75 81 LEU A CA 1
ATOM 670 C C . LEU A 1 81 ? 7.426 4.782 -8.732 1.00 97.75 81 LEU A C 1
ATOM 672 O O . LEU A 1 81 ? 8.638 4.789 -8.918 1.00 97.75 81 LEU A O 1
ATOM 676 N N . ILE A 1 82 ? 6.800 3.763 -8.133 1.00 98.25 82 ILE A N 1
ATOM 677 C CA . ILE A 1 82 ? 7.506 2.561 -7.659 1.00 98.25 82 ILE A CA 1
ATOM 678 C C . ILE A 1 82 ? 8.168 1.825 -8.828 1.00 98.25 82 ILE A C 1
ATOM 680 O O . ILE A 1 82 ? 9.323 1.416 -8.728 1.00 98.25 82 ILE A O 1
ATOM 684 N N . ALA A 1 83 ? 7.463 1.671 -9.951 1.00 98.25 83 ALA A N 1
ATOM 685 C CA . ALA A 1 83 ? 8.001 0.958 -11.104 1.00 98.25 83 ALA A CA 1
ATOM 686 C C . ALA A 1 83 ? 9.284 1.618 -11.642 1.00 98.25 83 ALA A C 1
ATOM 688 O O . ALA A 1 83 ? 10.259 0.920 -11.922 1.00 98.25 83 ALA A O 1
ATOM 689 N N . VAL A 1 84 ? 9.307 2.952 -11.739 1.00 97.62 84 VAL A N 1
ATOM 690 C CA . VAL A 1 84 ? 10.422 3.698 -12.353 1.00 97.62 84 VAL A CA 1
ATOM 691 C C . VAL A 1 84 ? 11.538 4.104 -11.385 1.00 97.62 84 VAL A C 1
ATOM 693 O O . VAL A 1 84 ? 12.583 4.552 -11.844 1.00 97.62 84 VAL A O 1
ATOM 696 N N . SER A 1 85 ? 11.353 3.973 -10.068 1.00 98.12 85 SER A N 1
ATOM 697 C CA . SER A 1 85 ? 12.333 4.452 -9.079 1.00 98.12 85 SER A CA 1
ATOM 698 C C . SER A 1 85 ? 13.666 3.695 -9.105 1.00 98.12 85 SER A C 1
ATOM 700 O O . SER A 1 85 ? 13.743 2.555 -9.564 1.00 98.12 85 SER A O 1
ATOM 702 N N . ASP A 1 86 ? 14.708 4.250 -8.486 1.00 97.81 86 ASP A N 1
ATOM 703 C CA . ASP A 1 86 ? 15.910 3.473 -8.157 1.00 97.81 86 ASP A CA 1
ATOM 704 C C . ASP A 1 86 ? 15.596 2.515 -6.977 1.00 97.81 86 ASP A C 1
ATOM 706 O O . ASP A 1 86 ? 14.974 2.943 -5.996 1.00 97.81 86 ASP A O 1
ATOM 710 N N . PRO A 1 87 ? 15.978 1.220 -7.015 1.00 96.69 87 PRO A N 1
ATOM 711 C CA . PRO A 1 87 ? 15.888 0.326 -5.854 1.00 96.69 87 PRO A CA 1
ATOM 712 C C . PRO A 1 87 ? 16.528 0.883 -4.569 1.00 96.69 87 PRO A C 1
ATOM 714 O O . PRO A 1 87 ? 16.048 0.597 -3.472 1.00 96.69 87 PRO A O 1
ATOM 717 N N . LYS A 1 88 ? 17.567 1.724 -4.675 1.00 97.69 88 LYS A N 1
ATOM 718 C CA . LYS A 1 88 ? 18.202 2.411 -3.534 1.00 97.69 88 LYS A CA 1
ATOM 719 C C . LYS A 1 88 ? 17.257 3.381 -2.822 1.00 97.69 88 LYS A C 1
ATOM 721 O O . LYS A 1 88 ? 17.456 3.674 -1.648 1.00 97.69 88 LYS A O 1
ATOM 726 N N . GLU A 1 89 ? 16.204 3.846 -3.492 1.00 97.00 89 GLU A N 1
ATOM 727 C CA . GLU A 1 89 ? 15.169 4.704 -2.908 1.00 97.00 89 GLU A CA 1
ATOM 728 C C . GLU A 1 89 ? 14.043 3.915 -2.216 1.00 97.00 89 GLU A C 1
ATOM 730 O O . GLU A 1 89 ? 13.027 4.507 -1.842 1.00 97.00 89 GLU A O 1
ATOM 735 N N . LYS A 1 90 ? 14.194 2.596 -2.012 1.00 97.12 90 LYS A N 1
ATOM 736 C CA . LYS A 1 90 ? 13.184 1.747 -1.356 1.00 97.12 90 LYS A CA 1
ATOM 737 C C . LYS A 1 90 ? 12.609 2.386 -0.097 1.00 97.12 90 LYS A C 1
ATOM 739 O O . LYS A 1 90 ? 11.398 2.553 0.001 1.00 97.12 90 LYS A O 1
ATOM 744 N N . ASP A 1 91 ? 13.457 2.777 0.850 1.00 97.31 91 ASP A N 1
ATOM 745 C CA . ASP A 1 91 ? 12.991 3.263 2.153 1.00 97.31 91 ASP A CA 1
ATOM 746 C C . ASP A 1 91 ? 12.204 4.576 2.028 1.00 97.31 91 ASP A C 1
ATOM 748 O O . ASP A 1 91 ?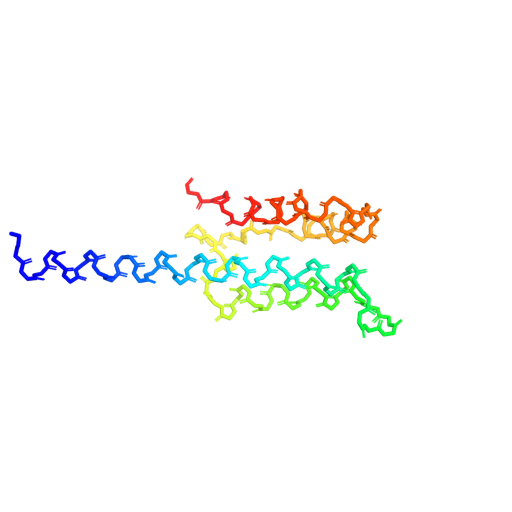 11.214 4.795 2.732 1.00 97.31 91 ASP A O 1
ATOM 752 N N . LYS A 1 92 ? 12.580 5.423 1.062 1.00 97.31 92 LYS A N 1
ATOM 753 C CA . LYS A 1 92 ? 11.851 6.648 0.717 1.00 97.31 92 LYS A CA 1
ATOM 754 C C . LYS A 1 92 ? 10.473 6.322 0.139 1.00 97.31 92 LYS A C 1
ATOM 756 O O . LYS A 1 92 ? 9.488 6.918 0.572 1.00 97.31 92 LYS A O 1
ATOM 761 N N . LEU A 1 93 ? 10.373 5.356 -0.775 1.00 97.38 93 LEU A N 1
ATOM 762 C CA . LEU A 1 93 ? 9.085 4.924 -1.326 1.00 97.38 93 LEU A CA 1
ATOM 763 C C . LEU A 1 93 ? 8.194 4.264 -0.276 1.00 97.38 93 LEU A C 1
ATOM 765 O O . LEU A 1 93 ? 7.021 4.610 -0.171 1.00 97.38 93 LEU A O 1
ATOM 769 N N . ILE A 1 94 ? 8.750 3.389 0.560 1.00 96.56 94 ILE A N 1
ATOM 770 C CA . ILE A 1 94 ? 8.036 2.773 1.684 1.00 96.56 94 ILE A CA 1
ATOM 771 C C . ILE A 1 94 ? 7.466 3.847 2.622 1.00 96.56 94 ILE A C 1
ATOM 773 O O . ILE A 1 94 ? 6.322 3.733 3.079 1.00 96.56 94 ILE A O 1
ATOM 777 N N . LYS A 1 95 ? 8.217 4.926 2.873 1.00 95.31 95 LYS A N 1
ATOM 778 C CA . LYS A 1 95 ? 7.746 6.071 3.662 1.00 95.31 95 LYS A CA 1
ATOM 779 C C . LYS A 1 95 ? 6.624 6.843 2.963 1.00 95.31 95 LYS A C 1
ATOM 781 O O . LYS A 1 95 ? 5.650 7.193 3.622 1.00 95.31 95 LYS A O 1
ATOM 786 N N . IL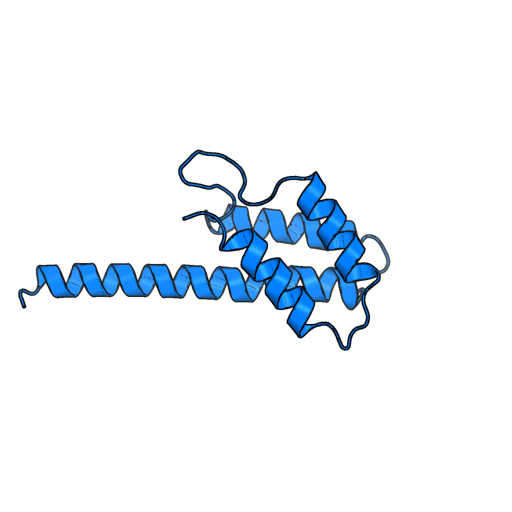E A 1 96 ? 6.711 7.065 1.650 1.00 94.44 96 ILE A N 1
ATOM 787 C CA . ILE A 1 96 ? 5.637 7.710 0.871 1.00 94.44 96 ILE A CA 1
ATOM 788 C C . ILE A 1 96 ? 4.348 6.884 0.944 1.00 94.44 96 ILE A C 1
ATOM 790 O O . ILE A 1 96 ? 3.300 7.434 1.276 1.00 94.44 96 ILE A O 1
ATOM 794 N N . ILE A 1 97 ? 4.430 5.568 0.713 1.00 94.44 97 ILE A N 1
ATOM 795 C CA . ILE A 1 97 ? 3.275 4.660 0.806 1.00 94.44 97 ILE A CA 1
ATOM 796 C C . ILE A 1 97 ? 2.665 4.724 2.214 1.00 94.44 97 ILE A C 1
ATOM 798 O O . ILE A 1 97 ? 1.454 4.855 2.356 1.00 94.44 97 ILE A O 1
ATOM 802 N N . THR A 1 98 ? 3.506 4.693 3.256 1.00 93.38 98 THR A N 1
ATOM 803 C CA . THR A 1 98 ? 3.068 4.813 4.659 1.00 93.38 98 THR A CA 1
ATOM 804 C C . THR A 1 98 ? 2.308 6.122 4.892 1.00 93.38 98 THR A C 1
ATOM 806 O O . THR A 1 98 ? 1.192 6.110 5.406 1.00 93.38 98 THR A O 1
ATOM 809 N N . ASN A 1 99 ? 2.877 7.250 4.467 1.00 90.25 99 ASN A N 1
ATOM 810 C CA . ASN A 1 99 ? 2.302 8.571 4.707 1.00 90.25 99 ASN A CA 1
ATOM 811 C C . ASN A 1 99 ? 0.948 8.757 4.013 1.00 90.25 99 ASN A C 1
ATOM 813 O O . ASN A 1 99 ? 0.036 9.315 4.614 1.00 90.25 99 ASN A O 1
ATOM 817 N N . LEU A 1 100 ? 0.782 8.241 2.791 1.00 86.44 100 LEU A N 1
ATOM 818 C CA . LEU A 1 100 ? -0.495 8.305 2.067 1.00 86.44 100 LEU A CA 1
ATOM 819 C C . LEU A 1 100 ? -1.643 7.595 2.801 1.00 86.44 100 LEU A C 1
ATOM 821 O O . LEU A 1 100 ? -2.806 7.874 2.537 1.00 86.44 100 LEU A O 1
ATOM 825 N N . LEU A 1 101 ? -1.324 6.686 3.722 1.00 83.00 101 LEU A N 1
ATOM 826 C CA . LEU A 1 101 ? -2.295 5.864 4.443 1.00 83.00 101 LEU A CA 1
ATOM 827 C C . LEU A 1 101 ? -2.481 6.313 5.895 1.00 83.00 101 LEU A C 1
ATOM 829 O O . LEU A 1 101 ? -3.527 6.051 6.493 1.00 83.00 101 LEU A O 1
ATOM 833 N N . SER A 1 102 ? -1.471 6.972 6.461 1.00 78.06 102 SER A N 1
ATOM 834 C CA . SER A 1 102 ? -1.501 7.562 7.802 1.00 78.06 102 SER A CA 1
ATOM 835 C C . SER A 1 102 ? -2.114 8.963 7.827 1.00 78.06 102 SER A C 1
ATOM 837 O O . SER A 1 102 ? -2.636 9.364 8.862 1.00 78.06 102 SER A O 1
ATOM 839 N N . VAL A 1 103 ? -2.083 9.708 6.714 1.00 57.91 103 VAL A N 1
ATOM 840 C CA . VAL A 1 103 ? -2.687 11.049 6.624 1.00 57.91 103 VAL A CA 1
ATOM 841 C C . VAL A 1 103 ? -4.201 10.912 6.477 1.00 57.91 103 VAL A C 1
ATOM 843 O O . VAL A 1 103 ? -4.760 10.954 5.385 1.00 57.91 103 VAL A O 1
ATOM 846 N N . SER A 1 104 ? -4.864 10.649 7.598 1.00 44.81 104 SER A N 1
ATOM 847 C CA . SER A 1 104 ? -6.304 10.797 7.839 1.00 44.81 104 SER A CA 1
ATOM 848 C C . SER A 1 104 ? -6.528 10.682 9.349 1.00 44.81 104 SER A C 1
ATOM 850 O O . SER A 1 104 ? -6.983 9.641 9.826 1.00 44.81 104 SER A O 1
ATOM 852 N N . ALA A 1 105 ? -6.121 11.715 10.079 1.00 33.28 105 ALA A N 1
ATOM 853 C CA . ALA A 1 105 ? -6.562 12.005 11.437 1.00 33.28 105 ALA A CA 1
ATOM 854 C C . ALA A 1 105 ? -7.018 13.464 11.452 1.00 33.28 105 ALA A C 1
ATOM 856 O O . ALA A 1 105 ? -6.316 14.277 10.803 1.00 33.28 105 ALA A O 1
#

Radius of gyration: 16.1 Å; Cα contacts (8 Å, |Δi|>4): 72; chains: 1; bounding box: 35×24×55 Å